Protein AF-A0A2E9LL19-F1 (afdb_monomer)

Radius of gyration: 16.46 Å; Cα contacts (8 Å, |Δi|>4): 59; chains: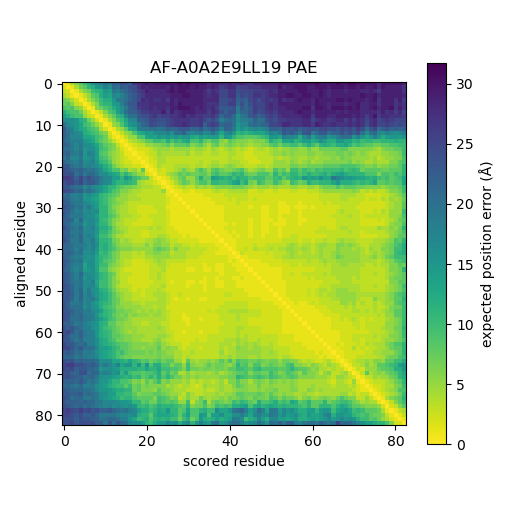 1; bounding box: 43×34×47 Å

Foldseek 3Di:
DDDDDDDPPDDPDDDDDDDDPPVVLPDALLLQLVLVVVVVPDPDDSSVSSVVRDPVNSVVCCVCPCVNVVPVVSSVRSDDDDD

Secondary structure (DSSP, 8-state):
-PPP---TT-----PPP----GGGGT--HHHHHHHHHHHTT-SS-HHHHHTT--HHHHHHHIIIIIIIT--HHHHHTT-----

Mean predicted aligned error: 9.39 Å

Sequence (83 aa):
MTEPTKVAGESDQFYSRRVYPLDALELTEEQIAVAFAMTSRRPEAFDEIAKQVSEEKAADFNERWVLGYGHASVAEHAVIHLA

pLDDT: mean 78.22, std 15.12, range [37.94, 93.56]

Structure (mmCIF, N/CA/C/O backbone):
data_AF-A0A2E9LL19-F1
#
_entry.id   AF-A0A2E9LL19-F1
#
loop_
_atom_site.group_PDB
_atom_site.id
_atom_site.type_symbol
_atom_site.label_atom_id
_atom_site.label_alt_id
_atom_site.label_comp_id
_atom_site.label_asym_id
_atom_site.label_entity_id
_atom_site.label_seq_id
_atom_site.pdbx_PDB_ins_code
_atom_site.Cartn_x
_atom_site.Cartn_y
_atom_site.Cartn_z
_atom_site.occupancy
_atom_site.B_iso_or_equiv
_atom_site.auth_seq_id
_atom_site.auth_comp_id
_atom_site.auth_asym_id
_atom_site.auth_atom_id
_atom_site.pdbx_PDB_model_num
ATOM 1 N N . MET A 1 1 ? 11.231 -15.855 -36.605 1.00 37.94 1 MET A N 1
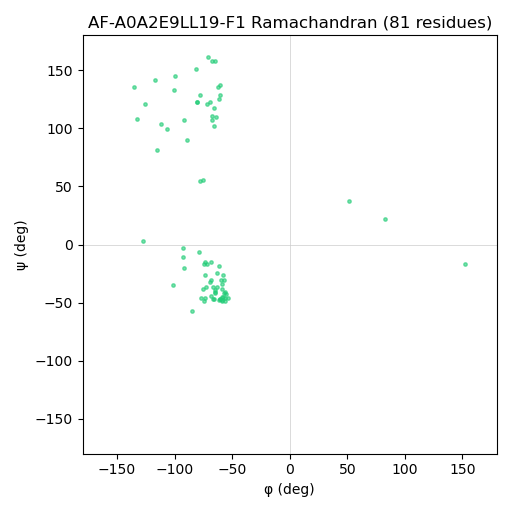ATOM 2 C CA . MET A 1 1 ? 11.163 -15.506 -35.174 1.00 37.94 1 MET A CA 1
ATOM 3 C C . MET A 1 1 ? 12.557 -15.714 -34.627 1.00 37.94 1 MET A C 1
ATOM 5 O O . MET A 1 1 ? 13.000 -16.848 -34.563 1.00 37.94 1 MET A O 1
ATOM 9 N N . THR A 1 2 ? 13.301 -14.633 -34.426 1.00 42.06 2 THR A N 1
ATOM 10 C CA . THR A 1 2 ? 14.646 -14.673 -33.842 1.00 42.06 2 THR A CA 1
ATOM 11 C C . THR A 1 2 ? 14.516 -15.004 -32.363 1.00 42.06 2 THR A C 1
ATOM 13 O O . THR A 1 2 ? 13.816 -14.294 -31.642 1.00 42.06 2 THR A O 1
ATOM 16 N N . GLU A 1 3 ? 15.131 -16.103 -31.940 1.00 41.62 3 GLU A N 1
ATOM 17 C CA . GLU A 1 3 ? 15.214 -16.484 -30.531 1.00 41.62 3 GLU A CA 1
ATOM 18 C C . GLU A 1 3 ? 15.949 -15.381 -29.749 1.00 41.62 3 GLU A C 1
ATOM 20 O O . GLU A 1 3 ? 16.934 -14.832 -30.256 1.00 41.62 3 GLU A O 1
ATOM 25 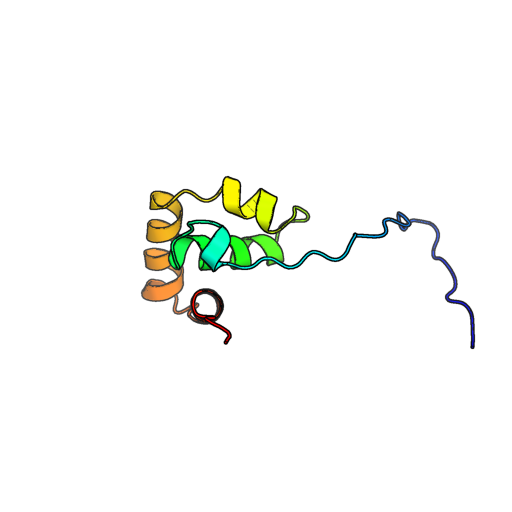N N . PRO A 1 4 ? 15.476 -14.995 -28.552 1.00 54.97 4 PRO A N 1
ATOM 26 C CA . PRO A 1 4 ? 16.140 -13.969 -27.765 1.00 54.97 4 PRO A CA 1
ATOM 27 C C . PRO A 1 4 ? 17.483 -14.501 -27.248 1.00 54.97 4 PRO A C 1
ATOM 29 O O . PRO A 1 4 ? 17.553 -15.517 -26.559 1.00 54.97 4 PRO A O 1
ATOM 32 N N . THR A 1 5 ? 18.564 -13.801 -27.592 1.00 51.81 5 THR A N 1
ATOM 33 C CA . THR A 1 5 ? 19.918 -14.073 -27.101 1.00 51.81 5 THR A CA 1
ATOM 34 C C . THR A 1 5 ? 19.973 -13.853 -25.588 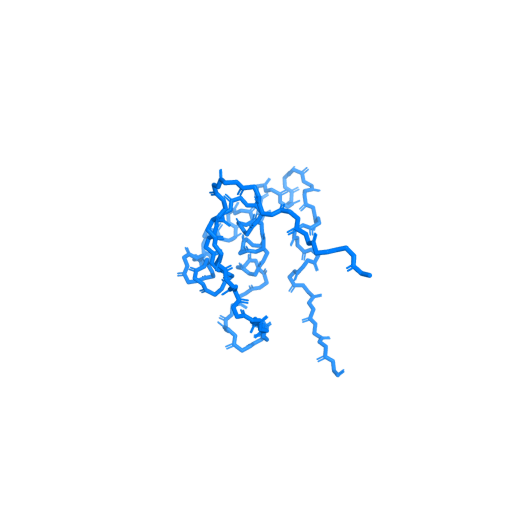1.00 51.81 5 THR A C 1
ATOM 36 O O . THR A 1 5 ? 19.902 -12.717 -25.122 1.00 51.81 5 THR A O 1
ATOM 39 N N . LYS A 1 6 ? 20.112 -14.940 -24.821 1.00 51.94 6 LYS A N 1
ATOM 40 C CA . LYS A 1 6 ? 20.250 -14.921 -23.357 1.00 51.94 6 LYS A CA 1
ATOM 41 C C . LYS A 1 6 ? 21.567 -14.249 -22.955 1.00 51.94 6 LYS A C 1
ATOM 43 O O . LYS A 1 6 ? 22.645 -14.746 -23.285 1.00 51.94 6 LYS A O 1
ATOM 48 N N . VAL A 1 7 ? 21.487 -13.126 -22.241 1.00 58.38 7 VAL A N 1
ATOM 49 C CA . VAL A 1 7 ? 22.653 -12.452 -21.651 1.00 58.38 7 VAL A CA 1
ATOM 50 C C . VAL A 1 7 ? 23.052 -13.214 -20.383 1.00 58.38 7 VAL A C 1
ATOM 52 O O . VAL A 1 7 ? 22.217 -13.514 -19.530 1.00 58.38 7 VAL A O 1
ATOM 55 N N . ALA A 1 8 ? 24.328 -13.586 -20.267 1.00 43.81 8 ALA A N 1
ATOM 56 C CA . ALA A 1 8 ? 24.841 -14.358 -19.138 1.00 43.81 8 ALA A CA 1
ATOM 57 C C . ALA A 1 8 ? 24.754 -13.539 -17.833 1.00 43.81 8 ALA A C 1
ATOM 59 O O . ALA A 1 8 ? 25.574 -12.654 -17.601 1.00 43.81 8 ALA A O 1
ATOM 60 N N . GLY A 1 9 ? 23.747 -13.829 -17.001 1.00 57.84 9 GLY A N 1
ATOM 61 C CA . GLY A 1 9 ? 23.536 -13.184 -15.699 1.00 57.84 9 GLY A CA 1
ATOM 62 C C . GLY A 1 9 ? 22.078 -13.132 -15.226 1.00 57.84 9 GLY A C 1
ATOM 63 O O . GLY A 1 9 ? 21.845 -12.937 -14.038 1.00 57.84 9 GLY A O 1
ATOM 64 N N . GLU A 1 10 ? 21.101 -13.339 -16.111 1.00 58.62 10 GLU A N 1
ATOM 65 C CA . GLU A 1 10 ? 19.684 -13.356 -15.728 1.00 58.62 10 GLU A CA 1
ATOM 66 C C . GLU A 1 10 ? 19.293 -14.711 -15.122 1.00 58.62 10 GLU A C 1
ATOM 68 O O . GLU A 1 10 ? 19.450 -15.767 -15.748 1.00 58.62 10 GLU A O 1
ATOM 73 N N . SER A 1 11 ? 18.782 -14.690 -13.885 1.00 62.34 11 SER A N 1
ATOM 74 C CA . SER A 1 11 ? 18.039 -15.822 -13.343 1.00 62.34 11 SER A CA 1
ATOM 75 C C . SER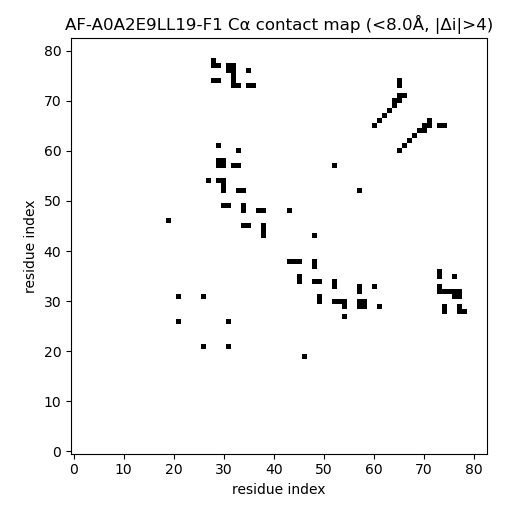 A 1 11 ? 16.813 -16.035 -14.229 1.00 62.34 11 SER A C 1
ATOM 77 O O . SER A 1 11 ? 16.026 -15.119 -14.449 1.00 62.34 11 SER A O 1
ATOM 79 N N . ASP A 1 12 ? 16.650 -17.249 -14.754 1.00 59.69 12 ASP A N 1
ATOM 80 C CA . ASP A 1 12 ? 15.503 -17.653 -15.582 1.00 59.69 12 ASP A CA 1
ATOM 81 C C . ASP A 1 12 ? 14.270 -17.863 -14.681 1.00 59.69 12 ASP A C 1
ATOM 83 O O . ASP A 1 12 ? 13.720 -18.958 -14.542 1.00 59.69 12 ASP A O 1
ATOM 87 N N . GLN A 1 13 ? 13.929 -16.828 -13.913 1.00 68.00 13 GLN A N 1
ATOM 88 C CA . GLN A 1 13 ? 12.953 -16.902 -12.843 1.00 68.00 13 GLN A CA 1
ATOM 89 C C . GLN A 1 13 ? 11.577 -16.598 -13.427 1.00 68.00 13 GLN A C 1
ATOM 91 O O . GLN A 1 13 ? 11.132 -15.456 -13.506 1.00 68.00 13 GLN A O 1
ATOM 96 N N . PHE A 1 14 ? 10.901 -17.653 -13.872 1.00 70.25 14 PHE A N 1
ATOM 97 C CA . PHE A 1 14 ? 9.514 -17.570 -14.307 1.00 70.25 14 PHE A CA 1
ATOM 98 C C . PHE A 1 14 ? 8.611 -17.274 -13.101 1.00 70.25 14 PHE A C 1
ATOM 100 O O . PHE A 1 14 ? 8.417 -18.124 -12.231 1.00 70.25 14 PHE A O 1
ATOM 107 N N . TYR A 1 15 ? 8.042 -16.067 -13.042 1.00 74.50 15 TYR A N 1
ATOM 108 C CA . TYR A 1 15 ? 7.030 -15.719 -12.046 1.00 74.50 15 TYR A CA 1
ATOM 109 C C . TYR A 1 15 ? 5.669 -16.259 -12.482 1.00 74.50 15 TYR A C 1
ATOM 111 O O . TYR A 1 15 ? 5.168 -15.922 -13.556 1.00 74.50 15 TYR A O 1
A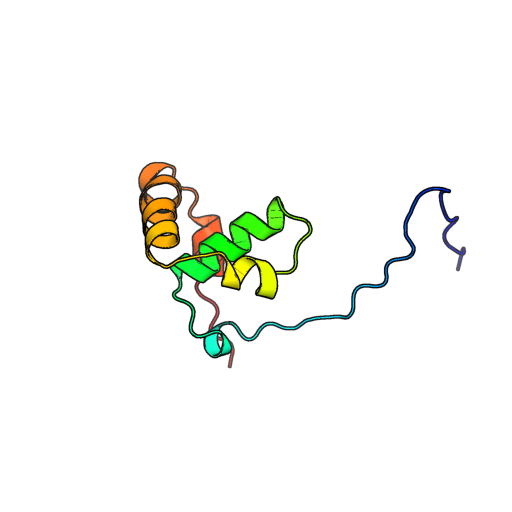TOM 119 N N . SER A 1 16 ? 5.045 -17.082 -11.636 1.00 84.12 16 SER A N 1
ATOM 120 C CA . SER A 1 16 ? 3.659 -17.491 -11.863 1.00 84.12 16 SER A CA 1
ATOM 121 C C . SER A 1 16 ? 2.746 -16.263 -11.834 1.00 84.12 16 SER A C 1
ATOM 123 O O . SER A 1 16 ? 2.881 -15.401 -10.959 1.00 84.12 16 SER A O 1
ATOM 125 N N . ARG A 1 17 ? 1.814 -16.171 -12.791 1.00 85.69 17 ARG A N 1
ATOM 126 C CA . ARG A 1 17 ? 0.826 -15.087 -12.829 1.00 85.69 17 ARG A CA 1
ATOM 127 C C . ARG A 1 17 ? -0.007 -15.127 -11.551 1.00 85.69 17 ARG A C 1
ATOM 129 O O . ARG A 1 17 ? -0.608 -16.149 -11.231 1.00 85.69 17 ARG A O 1
ATOM 136 N N . ARG A 1 18 ? -0.103 -13.984 -10.877 1.00 85.31 18 ARG A N 1
ATOM 137 C CA . ARG A 1 18 ? -0.957 -13.789 -9.703 1.00 85.31 18 ARG A CA 1
ATOM 138 C C . ARG A 1 18 ? -2.019 -12.741 -9.999 1.00 85.31 18 ARG A C 1
ATOM 140 O O . ARG A 1 18 ? -1.755 -11.775 -10.709 1.00 85.31 18 ARG A O 1
ATOM 147 N N . VAL A 1 19 ? -3.222 -12.969 -9.486 1.00 85.50 19 VAL A N 1
ATOM 148 C CA . VAL A 1 19 ? -4.355 -12.045 -9.572 1.00 85.50 19 VAL A CA 1
ATOM 149 C C . VAL A 1 19 ? -4.830 -11.818 -8.146 1.00 85.50 19 VAL A C 1
ATOM 151 O O . VAL A 1 19 ? -5.155 -12.785 -7.461 1.00 85.50 19 VAL A O 1
ATOM 154 N N . TYR A 1 20 ? -4.819 -10.562 -7.702 1.00 83.25 20 TYR A N 1
ATOM 155 C CA . TYR A 1 20 ? -5.171 -10.183 -6.335 1.00 83.25 20 TYR A CA 1
ATOM 156 C C . TYR A 1 20 ? -6.544 -9.505 -6.338 1.00 83.25 20 TYR A C 1
ATOM 158 O O . TYR A 1 20 ? -6.629 -8.328 -6.694 1.00 83.25 20 TYR A O 1
ATOM 166 N N . PRO A 1 21 ? -7.627 -10.220 -5.991 1.00 80.56 21 PRO A N 1
ATOM 167 C CA . PRO A 1 21 ? -8.886 -9.568 -5.665 1.00 80.56 21 PRO A CA 1
ATOM 168 C C . PRO A 1 21 ? -8.692 -8.787 -4.361 1.00 80.56 21 PRO A C 1
ATOM 170 O O . PRO A 1 21 ? -8.548 -9.388 -3.301 1.00 80.56 21 PRO A O 1
ATOM 173 N N . LEU A 1 22 ? -8.621 -7.457 -4.452 1.00 73.56 22 LEU A N 1
ATOM 174 C CA . LEU A 1 22 ? -8.266 -6.591 -3.319 1.00 73.56 22 LEU A CA 1
ATOM 175 C C . LEU A 1 22 ? -9.288 -6.671 -2.175 1.00 73.56 22 LEU A C 1
ATOM 177 O O . LEU A 1 22 ? -8.892 -6.730 -1.017 1.00 73.56 22 LEU A O 1
ATOM 181 N N . ASP A 1 23 ? -10.572 -6.796 -2.511 1.00 71.69 23 ASP A N 1
ATOM 182 C CA . ASP A 1 23 ? -11.681 -6.979 -1.560 1.00 71.69 23 ASP A CA 1
ATOM 183 C C . ASP A 1 23 ? -11.535 -8.258 -0.704 1.00 71.69 23 ASP A C 1
ATOM 185 O O . ASP A 1 23 ? -11.899 -8.298 0.465 1.00 71.69 23 ASP A O 1
ATOM 189 N N . ALA A 1 24 ? -10.9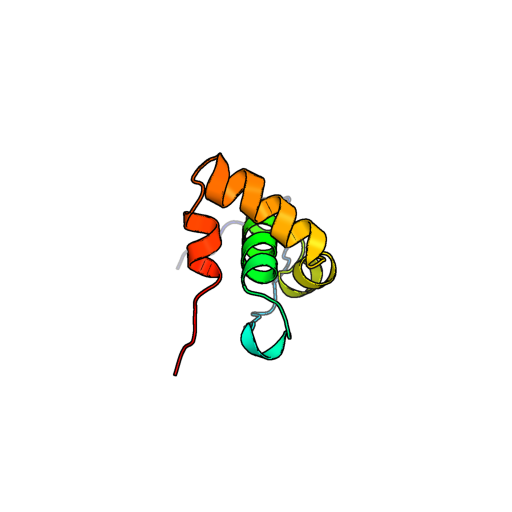03 -9.308 -1.242 1.00 66.31 24 ALA A N 1
ATOM 190 C CA . ALA A 1 24 ? -10.710 -10.571 -0.524 1.00 66.31 24 ALA A CA 1
ATOM 191 C C . ALA A 1 24 ? -9.556 -10.540 0.493 1.00 66.31 24 ALA A C 1
ATOM 193 O O . ALA A 1 24 ? -9.336 -11.531 1.190 1.00 66.31 24 ALA A O 1
ATOM 194 N N . LEU A 1 25 ? -8.774 -9.457 0.532 1.00 69.50 25 LEU A N 1
ATOM 195 C CA . LEU A 1 25 ? -7.615 -9.337 1.415 1.00 69.50 25 LEU A CA 1
ATOM 196 C C . LEU A 1 25 ? -7.950 -8.673 2.759 1.00 69.50 25 LEU A C 1
ATOM 198 O O . LEU A 1 25 ? -7.054 -8.592 3.595 1.00 69.50 25 LEU A O 1
ATOM 202 N N . GLU A 1 26 ? -9.198 -8.227 2.965 1.00 83.44 26 GLU A N 1
ATOM 203 C CA . GLU A 1 26 ? -9.648 -7.522 4.182 1.00 83.44 26 GLU A CA 1
ATOM 204 C C . GLU A 1 26 ? -8.739 -6.325 4.539 1.00 83.44 26 GLU A C 1
ATOM 206 O O . GLU A 1 26 ? -8.441 -6.070 5.703 1.00 83.44 26 GLU A O 1
ATOM 211 N N . LEU A 1 27 ? -8.254 -5.611 3.517 1.00 87.00 27 LEU A N 1
ATOM 212 C CA . LEU A 1 27 ? -7.378 -4.446 3.655 1.00 87.00 27 LEU A CA 1
ATOM 213 C C . LEU A 1 27 ? -8.181 -3.157 3.512 1.00 87.00 27 LEU A C 1
ATOM 215 O O . LEU A 1 27 ? -9.072 -3.082 2.666 1.00 87.00 27 LEU A O 1
ATOM 219 N N . THR A 1 28 ? -7.801 -2.118 4.255 1.00 89.81 28 THR A N 1
ATOM 220 C CA . THR A 1 28 ? -8.314 -0.767 3.998 1.00 89.81 28 THR A CA 1
ATOM 221 C C . THR A 1 28 ? -7.739 -0.193 2.705 1.00 89.81 28 THR A C 1
ATOM 223 O O . THR A 1 28 ? -6.686 -0.613 2.206 1.00 89.81 28 THR A O 1
ATOM 226 N N . GLU A 1 29 ? -8.402 0.827 2.176 1.00 86.75 29 GLU A N 1
ATOM 227 C CA . GLU A 1 29 ? -7.963 1.584 1.011 1.00 86.75 29 GLU A CA 1
ATOM 228 C C . GLU A 1 29 ? -6.552 2.157 1.211 1.00 86.75 29 GLU A C 1
ATOM 230 O O . GLU A 1 29 ? -5.701 2.053 0.323 1.00 86.75 29 GLU A O 1
ATOM 235 N N . GLU A 1 30 ? -6.242 2.694 2.395 1.00 89.56 30 GLU A N 1
ATOM 236 C CA . GLU A 1 30 ? -4.901 3.198 2.692 1.00 89.56 30 GLU A CA 1
ATOM 237 C C . GLU A 1 30 ? -3.861 2.074 2.691 1.00 89.56 30 GLU A C 1
ATOM 239 O O . GLU A 1 30 ? -2.747 2.266 2.195 1.00 89.56 30 GLU A O 1
ATOM 244 N N . GLN A 1 31 ? -4.193 0.887 3.211 1.00 91.38 31 GLN A N 1
ATOM 245 C CA . GLN A 1 31 ? -3.264 -0.246 3.196 1.00 91.38 31 GLN A CA 1
ATOM 246 C C . GLN A 1 31 ? -2.968 -0.706 1.765 1.00 91.38 31 GLN A C 1
ATOM 248 O O . GLN A 1 31 ? -1.809 -0.970 1.431 1.00 91.38 31 GLN A O 1
ATOM 253 N N . ILE A 1 32 ? -3.990 -0.745 0.907 1.00 89.31 32 ILE A N 1
ATOM 254 C CA . ILE A 1 32 ? -3.849 -1.047 -0.522 1.00 89.31 32 ILE A CA 1
ATOM 255 C C . ILE A 1 32 ? -2.945 -0.008 -1.193 1.00 89.31 32 ILE A C 1
ATOM 257 O O . ILE A 1 32 ? -2.000 -0.378 -1.896 1.00 89.31 32 ILE A O 1
ATOM 261 N N . ALA A 1 33 ? -3.179 1.281 -0.935 1.00 87.88 33 ALA A N 1
ATOM 262 C CA . ALA A 1 33 ? -2.380 2.379 -1.474 1.00 87.88 33 ALA A CA 1
ATOM 263 C C . ALA A 1 33 ? -0.889 2.220 -1.114 1.00 87.88 33 ALA A C 1
ATOM 265 O O . ALA A 1 33 ? -0.013 2.262 -1.985 1.00 87.88 33 ALA A O 1
ATOM 266 N N . VAL A 1 34 ? -0.584 1.962 0.163 1.00 90.81 34 VAL A N 1
ATOM 267 C CA . VAL A 1 34 ? 0.797 1.753 0.624 1.00 90.81 34 VAL A CA 1
ATOM 268 C C . VAL A 1 34 ? 1.412 0.498 0.017 1.00 90.81 34 VAL A C 1
ATOM 270 O O . VAL A 1 34 ? 2.568 0.541 -0.414 1.00 90.81 34 VAL A O 1
ATOM 273 N N . ALA A 1 35 ? 0.664 -0.603 -0.069 1.00 91.44 35 ALA A N 1
ATOM 274 C CA . ALA A 1 35 ? 1.150 -1.828 -0.691 1.00 91.44 35 ALA A CA 1
ATOM 275 C C . ALA A 1 35 ? 1.542 -1.586 -2.160 1.00 91.44 35 ALA A C 1
ATOM 277 O O . ALA A 1 35 ? 2.651 -1.947 -2.562 1.00 91.44 35 ALA A O 1
ATOM 278 N N . PHE A 1 36 ? 0.713 -0.876 -2.934 1.00 88.31 36 PHE A N 1
ATOM 279 C CA . PHE A 1 36 ? 1.043 -0.474 -4.304 1.00 88.31 36 PHE A CA 1
ATOM 280 C C . PHE A 1 36 ? 2.286 0.413 -4.370 1.00 88.31 36 PHE A C 1
ATOM 282 O O . PHE A 1 36 ? 3.198 0.132 -5.152 1.00 88.31 36 PHE A O 1
ATOM 289 N N . ALA A 1 37 ? 2.392 1.432 -3.517 1.00 88.31 37 ALA A N 1
ATOM 290 C CA . ALA A 1 37 ? 3.583 2.277 -3.476 1.00 88.31 37 ALA A CA 1
ATOM 291 C C . ALA A 1 37 ? 4.855 1.454 -3.217 1.00 88.31 37 ALA A C 1
ATOM 293 O O . ALA A 1 37 ? 5.882 1.661 -3.869 1.00 88.31 37 ALA A O 1
ATOM 294 N N . MET A 1 38 ? 4.781 0.489 -2.300 1.00 91.06 38 MET A N 1
ATOM 295 C CA . MET A 1 38 ? 5.903 -0.373 -1.944 1.00 91.06 38 MET A CA 1
ATOM 296 C C . MET A 1 38 ? 6.313 -1.303 -3.088 1.00 91.06 38 MET A C 1
ATOM 298 O O . MET A 1 38 ? 7.515 -1.476 -3.280 1.00 91.06 38 MET A O 1
ATOM 302 N N . THR A 1 39 ? 5.375 -1.824 -3.893 1.00 89.19 39 THR A N 1
ATOM 303 C CA . THR A 1 39 ? 5.721 -2.682 -5.050 1.00 89.19 39 THR A CA 1
ATOM 304 C C . THR A 1 39 ? 6.655 -2.003 -6.049 1.00 89.19 39 THR A C 1
ATOM 306 O O . THR A 1 39 ? 7.497 -2.661 -6.649 1.00 89.19 39 THR A O 1
ATOM 309 N N . SER A 1 40 ? 6.588 -0.675 -6.187 1.00 84.25 40 SER A N 1
ATOM 310 C CA . SER A 1 40 ? 7.491 0.064 -7.081 1.00 84.25 40 SER A CA 1
ATOM 311 C C . SER A 1 40 ? 8.957 0.081 -6.618 1.00 84.25 40 SER A C 1
ATOM 313 O O . SER A 1 40 ? 9.844 0.449 -7.387 1.00 84.25 40 SER A O 1
ATOM 315 N N . ARG A 1 41 ? 9.229 -0.285 -5.358 1.00 85.19 41 ARG A N 1
ATOM 316 C CA . ARG A 1 41 ? 10.554 -0.176 -4.719 1.00 85.19 41 ARG A CA 1
ATOM 317 C C . ARG A 1 41 ? 11.032 -1.473 -4.081 1.00 85.19 41 ARG A C 1
ATOM 319 O O . ARG A 1 41 ? 12.075 -1.469 -3.427 1.00 85.19 41 ARG A O 1
ATOM 326 N N . ARG A 1 42 ? 10.265 -2.553 -4.214 1.00 86.81 42 ARG A N 1
ATOM 327 C CA . ARG A 1 42 ? 10.496 -3.816 -3.520 1.00 86.81 42 ARG A CA 1
ATOM 328 C C . ARG A 1 42 ? 10.348 -5.001 -4.470 1.00 86.81 42 ARG A C 1
ATOM 330 O O . ARG A 1 42 ? 9.410 -5.002 -5.261 1.00 86.81 42 ARG A O 1
ATOM 337 N N . PRO A 1 43 ? 11.261 -5.986 -4.414 1.00 89.31 43 PRO A N 1
ATOM 338 C CA . PRO A 1 43 ? 11.156 -7.199 -5.221 1.00 89.31 43 PRO A CA 1
ATOM 339 C C . PRO A 1 43 ? 10.082 -8.182 -4.723 1.00 89.31 43 PRO A C 1
ATOM 341 O O . PRO A 1 43 ? 9.717 -9.092 -5.464 1.00 89.31 43 PRO A O 1
ATOM 344 N N . GLU A 1 44 ? 9.605 -8.044 -3.482 1.00 90.19 44 GLU A N 1
ATOM 345 C CA . GLU A 1 44 ? 8.581 -8.914 -2.899 1.00 90.19 44 GLU A CA 1
ATOM 346 C C . GLU A 1 44 ? 7.228 -8.799 -3.612 1.00 90.19 44 GLU A C 1
ATOM 348 O O . GLU A 1 44 ? 6.884 -7.805 -4.254 1.00 90.19 44 GLU A O 1
ATOM 353 N N . ALA A 1 45 ? 6.416 -9.838 -3.460 1.00 90.00 45 ALA A N 1
ATOM 354 C CA . ALA A 1 45 ? 5.075 -9.864 -4.004 1.00 90.00 45 ALA A CA 1
ATOM 355 C C . ALA A 1 45 ? 4.112 -8.868 -3.356 1.00 90.00 45 ALA A C 1
ATOM 357 O O . ALA A 1 45 ? 4.246 -8.550 -2.178 1.00 90.00 45 ALA A O 1
ATOM 358 N N . PHE A 1 46 ? 3.040 -8.504 -4.068 1.00 89.62 46 PHE A N 1
ATOM 359 C CA . PHE A 1 46 ? 1.974 -7.675 -3.498 1.00 89.62 46 PHE A CA 1
ATOM 360 C C . PHE A 1 46 ? 1.363 -8.287 -2.227 1.00 89.62 46 PHE A C 1
ATOM 362 O O . PHE A 1 46 ? 1.227 -7.587 -1.231 1.00 89.62 46 PHE A O 1
ATOM 369 N N . ASP A 1 47 ? 1.043 -9.585 -2.214 1.00 89.06 47 ASP A N 1
ATOM 370 C CA . ASP A 1 47 ? 0.449 -10.250 -1.045 1.00 89.06 47 ASP A CA 1
ATOM 371 C C . ASP A 1 47 ? 1.415 -10.367 0.144 1.00 89.06 47 ASP A C 1
ATOM 373 O O . ASP A 1 47 ? 0.995 -10.338 1.301 1.00 89.06 47 ASP A O 1
ATOM 377 N N . GLU A 1 48 ? 2.716 -10.473 -0.120 1.00 91.62 48 GLU A N 1
ATOM 378 C CA . GLU A 1 48 ? 3.754 -10.465 0.917 1.00 91.62 48 GLU A CA 1
ATOM 379 C C . GLU A 1 48 ? 3.989 -9.061 1.477 1.00 91.62 48 GLU A C 1
ATOM 381 O O . GLU A 1 48 ? 4.206 -8.903 2.679 1.00 91.62 48 GLU A O 1
ATOM 386 N N . ILE A 1 49 ? 3.934 -8.042 0.618 1.00 92.12 49 ILE A N 1
ATOM 387 C CA . ILE A 1 49 ? 4.020 -6.634 1.003 1.00 92.12 49 ILE A CA 1
ATOM 388 C C . ILE A 1 49 ? 2.795 -6.247 1.830 1.00 92.12 49 ILE A C 1
ATOM 390 O O . ILE A 1 49 ? 2.958 -5.669 2.900 1.00 92.12 49 ILE A O 1
ATOM 394 N N . ALA A 1 50 ? 1.590 -6.610 1.388 1.00 90.31 50 ALA A N 1
ATOM 395 C CA . ALA A 1 50 ? 0.336 -6.269 2.054 1.00 90.31 50 ALA A CA 1
ATOM 396 C C . ALA A 1 50 ? 0.304 -6.737 3.518 1.00 90.31 50 ALA A C 1
ATOM 398 O O . ALA A 1 50 ? -0.066 -5.972 4.403 1.00 90.31 50 ALA A O 1
ATOM 399 N N . LYS A 1 51 ? 0.812 -7.945 3.806 1.00 91.25 51 LYS A N 1
ATOM 400 C CA . LYS A 1 51 ? 0.929 -8.484 5.178 1.00 91.25 51 LYS A CA 1
ATOM 401 C C . LYS A 1 51 ? 1.836 -7.662 6.103 1.00 91.25 51 LYS A C 1
ATOM 403 O O . LYS A 1 51 ? 1.777 -7.828 7.317 1.00 91.25 51 LYS A O 1
ATOM 408 N N . GLN A 1 52 ? 2.708 -6.817 5.553 1.00 91.31 52 GLN A N 1
ATOM 409 C CA . GLN A 1 52 ? 3.627 -5.965 6.317 1.00 91.31 52 GLN A CA 1
ATOM 410 C C . GLN A 1 52 ? 3.050 -4.568 6.595 1.00 91.31 52 GLN A C 1
ATOM 412 O O . GLN A 1 52 ? 3.638 -3.811 7.375 1.00 91.31 52 GLN A O 1
ATOM 417 N N . VAL A 1 53 ? 1.937 -4.206 5.951 1.00 92.06 53 VAL A N 1
ATOM 418 C CA . VAL A 1 53 ? 1.321 -2.882 6.059 1.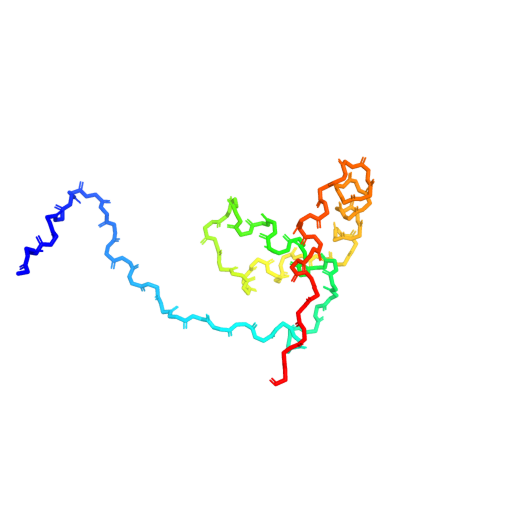00 92.06 53 VAL A CA 1
ATOM 419 C C . VAL A 1 53 ? 0.277 -2.899 7.171 1.00 92.06 53 VAL A C 1
ATOM 421 O O . VAL A 1 53 ? -0.803 -3.460 7.018 1.00 92.06 53 VAL A O 1
ATOM 424 N N . SER A 1 54 ? 0.583 -2.258 8.298 1.00 93.38 54 SER A N 1
ATOM 425 C CA . SER A 1 54 ? -0.413 -2.007 9.343 1.00 93.38 54 SER A CA 1
ATOM 426 C C . SER A 1 54 ? -1.270 -0.786 9.004 1.00 93.38 54 SER A C 1
ATOM 428 O O . SER A 1 54 ? -0.775 0.155 8.381 1.00 93.38 54 SER A O 1
ATOM 430 N N . GLU A 1 55 ? -2.518 -0.768 9.475 1.00 92.44 55 GLU A N 1
ATOM 431 C CA . GLU A 1 55 ? -3.440 0.369 9.314 1.00 92.44 55 GLU A CA 1
ATOM 432 C C . GLU A 1 55 ? -2.832 1.690 9.807 1.00 92.44 55 GLU A C 1
ATOM 434 O O . GLU A 1 55 ? -2.840 2.679 9.085 1.00 92.44 55 GLU A O 1
ATOM 439 N N . GLU A 1 56 ? -2.209 1.698 10.991 1.00 93.56 56 GLU A N 1
ATOM 440 C CA . GLU A 1 56 ? -1.573 2.900 11.556 1.00 93.56 56 GLU A CA 1
ATOM 441 C C . GLU A 1 56 ? -0.498 3.478 10.622 1.00 93.56 56 GLU A C 1
ATOM 443 O O . GLU A 1 56 ? -0.471 4.677 10.352 1.00 93.56 56 GLU A O 1
ATOM 448 N N . LYS A 1 57 ? 0.365 2.620 10.061 1.00 89.62 57 LYS A N 1
ATOM 449 C CA . LYS A 1 57 ? 1.407 3.057 9.120 1.00 89.62 57 LYS A CA 1
ATOM 450 C C . LYS A 1 57 ? 0.814 3.521 7.797 1.00 89.62 57 LYS A C 1
ATOM 452 O O . LYS A 1 57 ? 1.396 4.391 7.151 1.00 89.62 57 LYS A O 1
ATOM 457 N N . ALA A 1 58 ? -0.301 2.925 7.385 1.00 91.50 58 ALA A N 1
ATOM 458 C CA . ALA A 1 58 ? -1.008 3.311 6.179 1.00 91.50 58 ALA A CA 1
ATOM 459 C C . ALA A 1 58 ? -1.649 4.697 6.317 1.00 91.50 58 ALA A C 1
ATOM 461 O O . ALA A 1 58 ? -1.460 5.542 5.442 1.00 91.50 58 ALA A O 1
ATOM 462 N N . ALA A 1 59 ? -2.291 4.969 7.453 1.00 91.44 59 ALA A N 1
ATOM 463 C CA . ALA A 1 59 ? -2.840 6.279 7.781 1.00 91.44 59 ALA A CA 1
ATOM 464 C C . ALA A 1 59 ? -1.744 7.359 7.845 1.00 91.44 59 ALA A C 1
ATOM 466 O O . ALA A 1 59 ? -1.855 8.394 7.187 1.00 91.44 59 ALA A O 1
ATOM 467 N N . ASP A 1 60 ? -0.636 7.086 8.544 1.00 91.31 60 ASP A N 1
ATOM 468 C CA . ASP A 1 60 ? 0.520 7.993 8.627 1.00 91.31 60 ASP A CA 1
ATOM 469 C C . ASP A 1 60 ? 1.127 8.299 7.249 1.00 91.31 60 ASP A C 1
ATOM 471 O O . ASP A 1 60 ? 1.570 9.421 6.969 1.00 91.31 60 ASP A O 1
ATOM 475 N N . PHE A 1 61 ? 1.176 7.290 6.374 1.00 90.06 61 PHE A N 1
ATOM 476 C CA . PHE A 1 61 ? 1.632 7.463 5.002 1.00 90.06 61 PHE A CA 1
ATOM 477 C C . PHE A 1 61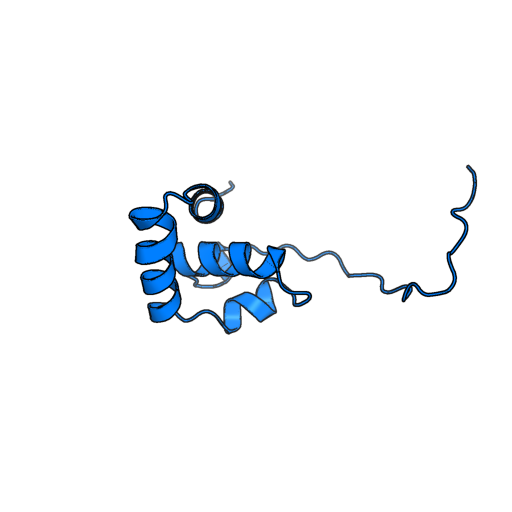 ? 0.671 8.350 4.208 1.00 90.06 61 PHE A C 1
ATOM 479 O O . PHE A 1 61 ? 1.127 9.269 3.526 1.00 90.06 61 PHE A O 1
ATOM 486 N N . ASN A 1 62 ? -0.635 8.098 4.306 1.00 86.50 62 ASN A N 1
ATOM 487 C CA . ASN A 1 62 ? -1.662 8.864 3.610 1.00 86.50 62 ASN A CA 1
ATOM 488 C C . ASN A 1 62 ? -1.613 10.350 4.004 1.00 86.50 62 ASN A C 1
ATOM 490 O O . ASN A 1 62 ? -1.529 11.220 3.138 1.00 86.50 62 ASN A O 1
ATOM 494 N N . GLU A 1 63 ? -1.534 10.644 5.301 1.00 88.38 63 GLU A N 1
ATOM 495 C CA . GLU A 1 63 ? -1.446 12.017 5.807 1.00 88.38 63 GLU A CA 1
ATOM 496 C C . GLU A 1 63 ? -0.220 12.753 5.242 1.00 88.38 63 GLU A C 1
ATOM 498 O O . GLU A 1 63 ? -0.314 13.860 4.707 1.00 88.38 63 GLU A O 1
ATOM 503 N N . ARG A 1 64 ? 0.958 12.121 5.292 1.00 88.00 64 ARG A N 1
ATOM 504 C CA . ARG A 1 64 ? 2.206 12.764 4.855 1.00 88.00 64 ARG A CA 1
ATOM 505 C C . ARG A 1 64 ? 2.321 12.896 3.343 1.00 88.00 64 ARG A C 1
ATOM 507 O O . ARG A 1 64 ? 2.743 13.940 2.846 1.00 88.00 64 ARG A O 1
ATOM 514 N N . TRP A 1 65 ? 2.021 11.829 2.614 1.00 83.94 65 TRP A N 1
ATOM 515 C CA . TRP A 1 65 ? 2.386 11.713 1.203 1.00 83.94 65 TRP A CA 1
ATOM 516 C C . TRP A 1 65 ? 1.219 11.986 0.264 1.00 83.94 65 TRP A C 1
ATOM 518 O O . TRP A 1 65 ? 1.428 12.580 -0.794 1.00 83.94 65 TRP A O 1
ATOM 528 N N . VAL A 1 66 ? 0.000 11.608 0.646 1.00 83.00 66 VAL A N 1
ATOM 529 C CA . VAL A 1 66 ? -1.189 11.849 -0.177 1.00 83.00 66 VAL A CA 1
ATOM 530 C C . VAL A 1 66 ? -1.724 13.250 0.097 1.00 83.00 66 VAL A C 1
ATOM 532 O O . VAL A 1 66 ? -1.758 14.062 -0.825 1.00 83.00 66 VAL A O 1
ATOM 535 N N . LEU A 1 67 ? -2.047 13.574 1.353 1.00 84.94 67 LEU A N 1
ATOM 536 C CA . LEU A 1 67 ? -2.594 14.886 1.717 1.00 84.94 67 LEU A CA 1
ATOM 537 C C . LEU A 1 67 ? -1.516 15.979 1.762 1.00 84.94 67 LEU A C 1
ATOM 539 O O . LEU A 1 67 ? -1.707 17.055 1.201 1.00 84.94 67 LEU A O 1
ATOM 543 N N . GLY A 1 68 ? -0.371 15.703 2.396 1.00 84.94 68 GLY A N 1
ATOM 544 C CA . GLY A 1 68 ? 0.694 16.692 2.587 1.00 84.94 68 GLY A CA 1
ATOM 545 C C . GLY A 1 68 ? 1.516 17.010 1.332 1.00 84.94 68 GLY A C 1
ATOM 546 O O . GLY A 1 68 ? 1.749 18.178 1.023 1.00 84.94 68 GLY A O 1
ATOM 547 N N . TYR A 1 69 ? 1.982 15.986 0.607 1.00 82.94 69 TYR A N 1
ATOM 548 C CA . TYR A 1 69 ? 2.827 16.155 -0.588 1.00 82.94 69 TYR A CA 1
ATOM 549 C C . TYR A 1 69 ? 2.026 16.221 -1.900 1.00 82.94 69 TYR A C 1
ATOM 551 O O . TYR A 1 69 ? 2.530 16.729 -2.901 1.00 82.94 69 TYR A O 1
ATOM 559 N N . GLY A 1 70 ? 0.783 15.724 -1.911 1.00 79.62 70 GLY A N 1
ATOM 560 C CA . GLY A 1 70 ? -0.065 15.691 -3.104 1.00 79.62 70 GLY A CA 1
ATOM 561 C C . GLY A 1 70 ? 0.198 14.504 -4.034 1.00 79.62 70 GLY A C 1
ATOM 562 O O . GLY A 1 70 ? -0.129 14.573 -5.218 1.00 79.62 70 GLY A O 1
ATOM 563 N N . HIS A 1 71 ? 0.784 13.405 -3.542 1.00 81.44 71 HIS A N 1
ATOM 564 C CA . HIS A 1 71 ? 1.026 12.187 -4.328 1.00 81.44 71 HIS A CA 1
ATOM 565 C C . HIS A 1 71 ? -0.259 11.348 -4.487 1.00 81.44 71 HIS A C 1
ATOM 567 O O . HIS A 1 71 ? -0.305 10.168 -4.138 1.00 81.44 71 HIS A O 1
ATOM 573 N N . ALA A 1 72 ? -1.321 11.968 -5.003 1.00 78.12 72 ALA A N 1
ATOM 574 C CA . ALA A 1 72 ? -2.652 11.371 -5.089 1.00 78.12 72 ALA A CA 1
ATOM 575 C C . ALA A 1 72 ? -2.713 10.122 -5.985 1.00 78.12 72 ALA A C 1
ATOM 577 O O . ALA A 1 72 ? -3.543 9.251 -5.742 1.00 78.12 72 ALA A O 1
ATOM 578 N N . SER A 1 73 ? -1.793 9.972 -6.946 1.00 79.94 73 SER A N 1
ATOM 579 C CA . SER A 1 73 ? -1.750 8.817 -7.859 1.00 79.94 73 SER A CA 1
ATOM 580 C C . SER A 1 73 ? -1.623 7.468 -7.145 1.00 79.94 73 SER A C 1
ATOM 582 O O . SER A 1 73 ? -2.077 6.454 -7.658 1.00 79.94 73 SER A O 1
ATOM 584 N N . VAL A 1 74 ? -1.043 7.432 -5.942 1.00 76.44 74 VAL A N 1
ATOM 585 C CA . VAL A 1 74 ? -0.969 6.206 -5.131 1.00 76.44 74 VAL A CA 1
ATOM 586 C C . VAL A 1 74 ? -2.338 5.848 -4.542 1.00 76.44 74 VAL A C 1
ATOM 588 O O . VAL A 1 74 ? -2.685 4.671 -4.473 1.00 76.44 74 VAL A O 1
ATOM 591 N N . ALA A 1 75 ? -3.131 6.851 -4.159 1.00 78.75 75 ALA A N 1
ATOM 592 C CA . ALA A 1 75 ? -4.479 6.661 -3.631 1.00 78.75 75 ALA A CA 1
ATOM 593 C C . ALA A 1 75 ? -5.490 6.280 -4.728 1.00 78.75 75 ALA A C 1
ATOM 595 O O . ALA A 1 75 ? -6.459 5.584 -4.446 1.00 78.75 75 ALA A O 1
ATOM 596 N N . GLU A 1 76 ? -5.249 6.655 -5.988 1.00 76.81 76 GLU A N 1
ATOM 597 C CA . GLU A 1 76 ? -6.099 6.249 -7.121 1.00 76.81 76 GLU A CA 1
ATOM 598 C C . GLU A 1 76 ? -6.178 4.721 -7.273 1.00 76.81 76 GLU A C 1
ATOM 600 O O . GLU A 1 76 ? -7.229 4.180 -7.610 1.00 76.81 76 GLU A O 1
ATOM 605 N N . HIS A 1 77 ? -5.092 4.007 -6.959 1.00 73.50 77 HIS A N 1
ATOM 606 C CA . HIS A 1 77 ? -5.057 2.543 -6.997 1.00 73.50 77 HIS A CA 1
ATOM 607 C C . HIS A 1 77 ? -5.847 1.870 -5.865 1.00 73.50 77 HIS A C 1
ATOM 609 O O . HIS A 1 77 ? -6.155 0.683 -5.975 1.00 73.50 77 HIS A O 1
ATOM 615 N N . ALA A 1 78 ? -6.181 2.599 -4.797 1.00 71.06 78 ALA A N 1
ATOM 616 C CA . ALA A 1 78 ? -6.959 2.074 -3.678 1.00 71.06 78 ALA A CA 1
ATOM 617 C C . ALA A 1 78 ? -8.445 1.884 -4.011 1.00 71.06 78 ALA A C 1
ATOM 619 O O . ALA A 1 78 ? -9.153 1.187 -3.293 1.00 71.06 78 ALA A O 1
ATOM 620 N N . VAL A 1 79 ? -8.917 2.475 -5.114 1.00 64.25 79 VAL A N 1
ATOM 621 C CA . VAL A 1 79 ? -10.327 2.451 -5.504 1.00 64.25 79 VAL A CA 1
ATOM 622 C C . VAL A 1 79 ? -10.486 1.688 -6.817 1.00 64.25 79 VAL A C 1
ATOM 624 O O . VAL A 1 79 ? -10.610 2.281 -7.886 1.00 64.25 79 VAL A O 1
ATOM 627 N N . ILE A 1 80 ? -10.519 0.353 -6.756 1.00 59.91 80 ILE A N 1
ATOM 628 C CA . ILE A 1 80 ? -11.008 -0.462 -7.879 1.00 59.91 80 ILE A CA 1
ATOM 629 C C . ILE A 1 80 ? -11.981 -1.527 -7.370 1.00 59.91 80 ILE A C 1
ATOM 631 O O . ILE A 1 80 ? -11.578 -2.538 -6.801 1.00 59.91 80 ILE A O 1
ATOM 635 N N . HIS A 1 81 ? -13.262 -1.316 -7.676 1.00 52.88 81 HIS A N 1
ATOM 636 C CA . HIS A 1 81 ? -14.340 -2.292 -7.529 1.00 52.88 81 HIS A CA 1
ATOM 637 C C . HIS A 1 81 ? -14.816 -2.680 -8.938 1.00 52.88 81 HIS A C 1
ATOM 639 O O . HIS A 1 81 ? -15.463 -1.881 -9.615 1.00 52.88 81 HIS A O 1
ATOM 645 N N . LEU A 1 82 ? -14.435 -3.868 -9.416 1.00 48.66 82 LEU A N 1
ATOM 646 C CA . LEU A 1 82 ? -14.795 -4.374 -10.750 1.00 48.66 82 LEU A CA 1
ATOM 647 C C . LEU A 1 82 ? -15.966 -5.365 -10.652 1.00 48.66 82 LEU A C 1
ATOM 649 O O . LEU A 1 82 ? -15.933 -6.259 -9.809 1.00 48.66 82 LEU A O 1
ATOM 653 N N . ALA A 1 83 ? -16.965 -5.192 -11.528 1.00 38.66 83 ALA A N 1
ATOM 654 C CA . ALA A 1 83 ? -18.151 -6.042 -11.684 1.00 38.66 83 ALA A CA 1
ATOM 655 C C . ALA A 1 83 ? -18.062 -6.916 -12.943 1.00 38.66 83 ALA A C 1
ATOM 657 O O . ALA A 1 83 ? -17.522 -6.420 -13.961 1.00 38.66 83 ALA A O 1
#

Solvent-accessible surface area (backbone atoms only — not comparable to full-atom values): 5356 Å² total; per-residue (Å²): 133,82,79,82,83,82,66,94,82,70,77,90,72,80,76,78,90,80,83,81,66,62,82,81,65,81,60,53,48,49,29,46,15,48,29,56,57,45,49,80,79,42,94,62,50,65,75,65,44,39,77,72,50,47,64,70,61,17,51,56,46,41,53,52,40,33,71,65,69,59,50,47,76,43,54,56,71,34,70,78,89,88,132